Protein AF-A0A4P6FPF4-F1 (afdb_monomer_lite)

Structure (mmCIF, N/CA/C/O backbone):
data_AF-A0A4P6FPF4-F1
#
_entry.id   AF-A0A4P6FPF4-F1
#
loop_
_atom_site.group_PDB
_atom_site.id
_atom_site.type_symbol
_atom_site.label_atom_id
_atom_site.label_alt_id
_atom_site.label_comp_id
_atom_site.label_asym_id
_atom_site.label_entity_id
_atom_site.label_seq_id
_atom_site.pdbx_PDB_ins_code
_atom_site.Cartn_x
_atom_site.Cartn_y
_atom_site.Cartn_z
_atom_site.occupancy
_atom_site.B_iso_or_equiv
_atom_site.auth_seq_id
_atom_site.auth_comp_id
_atom_site.auth_asym_id
_atom_site.auth_atom_id
_atom_site.pdbx_PDB_model_num
ATOM 1 N N . MET A 1 1 ? 8.057 10.123 -24.868 1.00 54.22 1 MET A N 1
ATOM 2 C CA . MET A 1 1 ? 9.482 9.891 -25.199 1.00 54.22 1 MET A CA 1
ATOM 3 C C . MET A 1 1 ? 9.967 8.742 -24.321 1.00 54.22 1 MET A C 1
ATOM 5 O O . MET A 1 1 ? 9.618 8.773 -23.151 1.00 54.22 1 MET A O 1
ATOM 9 N N . PRO A 1 2 ? 10.755 7.757 -24.802 1.00 64.12 2 PRO A N 1
ATOM 10 C CA . PRO A 1 2 ? 11.061 6.521 -24.048 1.00 64.12 2 PRO A CA 1
ATOM 11 C C . PRO A 1 2 ? 11.650 6.746 -22.645 1.00 64.12 2 PRO A C 1
ATOM 13 O O . PRO A 1 2 ? 11.544 5.904 -21.760 1.00 64.12 2 PRO A O 1
ATOM 16 N N . ASN A 1 3 ? 12.277 7.905 -22.442 1.00 79.19 3 ASN A N 1
ATOM 17 C CA . ASN A 1 3 ? 12.890 8.293 -21.181 1.00 79.19 3 ASN A CA 1
ATOM 18 C C . ASN A 1 3 ? 11.861 8.695 -20.104 1.00 79.19 3 ASN A C 1
ATOM 20 O O . ASN A 1 3 ? 12.103 8.484 -18.922 1.00 79.19 3 ASN A O 1
ATOM 24 N N . GLU A 1 4 ? 10.719 9.268 -20.494 1.00 81.44 4 GLU A N 1
ATOM 25 C CA . GLU A 1 4 ? 9.656 9.677 -19.561 1.00 81.44 4 GLU A CA 1
ATOM 26 C C . GLU A 1 4 ? 8.952 8.454 -18.973 1.00 81.44 4 GLU A C 1
ATOM 28 O O . GLU A 1 4 ? 8.768 8.379 -17.761 1.00 81.44 4 GLU A O 1
ATOM 33 N N . ASP A 1 5 ? 8.648 7.466 -19.814 1.00 81.00 5 ASP A N 1
ATOM 34 C CA . ASP A 1 5 ? 7.995 6.216 -19.417 1.00 81.00 5 ASP A CA 1
ATOM 35 C C . ASP A 1 5 ? 8.850 5.440 -18.406 1.00 81.00 5 ASP A C 1
ATOM 37 O O . ASP A 1 5 ? 8.352 4.987 -17.374 1.00 81.00 5 ASP A O 1
ATOM 41 N N . LEU A 1 6 ? 10.167 5.381 -18.644 1.00 83.88 6 LEU A N 1
ATOM 42 C CA . LEU A 1 6 ? 11.128 4.774 -17.723 1.00 83.88 6 LEU A CA 1
ATOM 43 C C . LEU A 1 6 ? 11.140 5.488 -16.360 1.00 83.88 6 LEU A C 1
ATOM 45 O O . LEU A 1 6 ? 11.124 4.839 -15.313 1.00 83.88 6 LEU A O 1
ATOM 49 N N . ILE A 1 7 ? 11.143 6.825 -16.361 1.00 87.44 7 ILE A N 1
ATOM 50 C CA . ILE A 1 7 ? 11.128 7.631 -15.135 1.00 87.44 7 ILE A CA 1
ATOM 51 C C . ILE A 1 7 ? 9.826 7.390 -14.361 1.00 87.44 7 ILE A C 1
ATOM 53 O O . ILE A 1 7 ? 9.875 7.056 -13.176 1.00 87.44 7 ILE A O 1
ATOM 57 N N . VAL A 1 8 ? 8.670 7.513 -15.020 1.00 87.56 8 VAL A N 1
ATOM 58 C CA . VAL A 1 8 ? 7.349 7.311 -14.400 1.00 87.56 8 VAL A CA 1
ATOM 59 C C . VAL A 1 8 ? 7.229 5.898 -13.840 1.00 87.56 8 VAL A C 1
ATOM 61 O O . VAL A 1 8 ? 6.786 5.722 -12.704 1.00 87.56 8 VAL A O 1
ATOM 64 N N . GLY A 1 9 ? 7.696 4.904 -14.592 1.00 85.75 9 GLY A N 1
ATOM 65 C CA . GLY A 1 9 ? 7.764 3.526 -14.146 1.00 85.75 9 GLY A CA 1
ATOM 66 C C . GLY A 1 9 ? 8.568 3.370 -12.853 1.00 85.75 9 GLY A C 1
ATOM 67 O O . GLY A 1 9 ? 8.088 2.753 -11.902 1.00 85.75 9 GLY A O 1
ATOM 68 N N . ILE A 1 10 ? 9.782 3.928 -12.784 1.00 89.44 10 ILE A N 1
ATOM 69 C CA . ILE A 1 10 ? 10.646 3.830 -11.593 1.00 89.44 10 ILE A CA 1
ATOM 70 C C . ILE A 1 10 ? 9.989 4.503 -10.383 1.00 89.44 10 ILE A C 1
ATOM 72 O O . ILE A 1 10 ? 10.006 3.946 -9.283 1.00 89.44 10 ILE A O 1
ATOM 76 N N . PHE A 1 11 ? 9.365 5.670 -10.572 1.00 89.56 11 PHE A N 1
ATOM 77 C CA . PHE A 1 11 ? 8.607 6.336 -9.510 1.00 89.56 11 PHE A CA 1
ATOM 78 C C . PHE A 1 11 ? 7.427 5.482 -9.028 1.00 89.56 11 PHE A C 1
ATOM 80 O O . PHE A 1 11 ? 7.231 5.335 -7.820 1.00 89.56 11 PHE A O 1
ATOM 87 N N . ALA A 1 12 ? 6.675 4.874 -9.949 1.00 88.81 12 ALA A N 1
ATOM 88 C CA . ALA A 1 12 ? 5.577 3.969 -9.623 1.00 88.81 12 ALA A CA 1
ATOM 89 C C . ALA A 1 12 ? 6.071 2.733 -8.849 1.00 88.81 12 ALA A C 1
ATOM 91 O O . ALA A 1 12 ? 5.525 2.399 -7.796 1.00 88.81 12 ALA A O 1
ATOM 92 N N . ALA A 1 13 ? 7.163 2.109 -9.295 1.00 89.06 13 ALA A N 1
ATOM 93 C CA . ALA A 1 13 ? 7.787 0.988 -8.599 1.00 89.06 13 ALA A CA 1
ATOM 94 C C . ALA A 1 13 ? 8.272 1.381 -7.191 1.00 89.06 13 ALA A C 1
ATOM 96 O O . ALA A 1 13 ? 8.092 0.619 -6.243 1.00 89.06 13 ALA A O 1
ATOM 97 N N . GLY A 1 14 ? 8.824 2.588 -7.029 1.00 91.25 14 GLY A N 1
ATOM 98 C CA . GLY A 1 14 ? 9.241 3.137 -5.736 1.00 91.25 14 GLY A CA 1
ATOM 99 C C . GLY A 1 14 ? 8.081 3.443 -4.778 1.00 91.25 14 GLY A C 1
ATOM 100 O O . GLY A 1 14 ? 8.251 3.366 -3.559 1.00 91.25 14 GLY A O 1
ATOM 101 N N . LEU A 1 15 ? 6.882 3.729 -5.295 1.00 89.69 15 LEU A N 1
ATOM 102 C CA . LEU A 1 15 ? 5.684 3.951 -4.478 1.00 89.69 15 LEU A CA 1
ATOM 103 C C . LEU A 1 15 ? 5.149 2.661 -3.844 1.00 89.69 15 LEU A C 1
ATOM 105 O O . LEU A 1 15 ? 4.599 2.710 -2.744 1.00 89.69 15 LEU A O 1
ATOM 109 N N . LEU A 1 16 ? 5.334 1.500 -4.474 1.00 90.44 16 LEU A N 1
ATOM 110 C CA . LEU A 1 16 ? 4.858 0.215 -3.946 1.00 90.44 16 LEU A CA 1
ATOM 111 C C . LEU A 1 16 ? 5.387 -0.130 -2.545 1.00 90.44 16 LEU A C 1
ATOM 113 O O . LEU A 1 16 ? 4.562 -0.402 -1.665 1.00 90.44 16 LEU A O 1
ATOM 117 N N . PRO A 1 17 ? 6.708 -0.102 -2.268 1.00 91.88 17 PRO A N 1
ATOM 118 C CA . PRO A 1 17 ? 7.213 -0.363 -0.925 1.00 91.88 17 PRO A CA 1
ATOM 119 C C . PRO A 1 17 ? 6.721 0.683 0.080 1.00 91.88 17 PRO A C 1
ATOM 121 O O . PRO A 1 17 ? 6.453 0.335 1.229 1.00 91.88 17 PRO A O 1
ATOM 124 N N . TRP A 1 18 ? 6.517 1.938 -0.337 1.00 91.56 18 TRP A N 1
ATOM 125 C CA . TRP A 1 18 ? 5.944 2.976 0.523 1.00 91.56 18 TRP A CA 1
ATOM 126 C C . TRP A 1 18 ? 4.482 2.693 0.898 1.00 91.56 18 TRP A C 1
ATOM 128 O O . TRP A 1 18 ? 4.115 2.779 2.076 1.00 91.56 18 TRP A O 1
ATOM 138 N N . ILE A 1 19 ? 3.650 2.318 -0.079 1.00 89.31 19 ILE A N 1
ATOM 139 C CA . ILE A 1 19 ? 2.249 1.941 0.144 1.00 89.31 19 ILE A CA 1
ATOM 140 C C . ILE A 1 19 ? 2.186 0.699 1.036 1.00 89.31 19 ILE A C 1
ATOM 142 O O . ILE A 1 19 ? 1.499 0.713 2.058 1.00 89.31 19 ILE A O 1
ATOM 146 N N . GLY A 1 20 ? 2.957 -0.344 0.713 1.00 91.56 20 GLY A N 1
ATOM 147 C CA . GLY A 1 20 ? 3.017 -1.580 1.493 1.00 91.56 20 GLY A CA 1
ATOM 148 C C . GLY A 1 20 ? 3.467 -1.339 2.933 1.00 91.56 20 GLY A C 1
ATOM 149 O O . GLY A 1 20 ? 2.844 -1.835 3.876 1.00 91.56 20 GLY A O 1
ATOM 150 N N . TRP A 1 21 ? 4.489 -0.503 3.130 1.00 92.56 21 TRP A N 1
ATOM 151 C CA . TRP A 1 21 ? 4.925 -0.092 4.459 1.00 92.56 21 TRP A CA 1
ATOM 152 C C . TRP A 1 21 ? 3.798 0.642 5.198 1.00 92.56 21 TRP A C 1
ATOM 154 O O . TRP A 1 21 ? 3.519 0.338 6.361 1.00 92.56 21 TRP A O 1
ATOM 164 N N . THR A 1 22 ? 3.149 1.615 4.559 1.00 89.62 22 THR A N 1
ATOM 165 C CA . THR A 1 22 ? 2.086 2.430 5.170 1.00 89.62 22 THR A CA 1
ATOM 166 C C . THR A 1 22 ? 0.895 1.575 5.596 1.00 89.62 22 THR A C 1
ATOM 168 O O . THR A 1 22 ? 0.447 1.672 6.740 1.00 89.62 22 THR A O 1
ATOM 171 N N . VAL A 1 23 ? 0.444 0.675 4.722 1.00 90.88 23 VAL A N 1
ATOM 172 C CA . VAL A 1 23 ? -0.633 -0.277 5.007 1.00 90.88 23 VAL A CA 1
ATOM 173 C C . VAL A 1 23 ? -0.228 -1.233 6.126 1.00 90.88 23 VAL A C 1
ATOM 175 O O . VAL A 1 23 ? -0.987 -1.406 7.074 1.00 90.88 23 VAL A O 1
ATOM 178 N N . SER A 1 24 ? 0.982 -1.797 6.090 1.00 92.00 24 SER A N 1
ATOM 179 C CA . SER A 1 24 ? 1.490 -2.686 7.145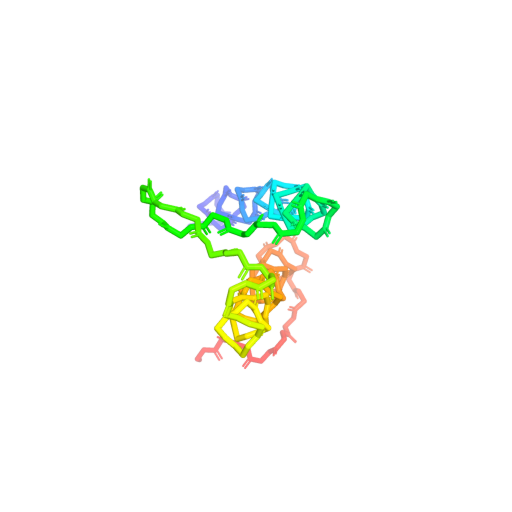 1.00 92.00 24 SER A CA 1
ATOM 180 C C . SER A 1 24 ? 1.543 -1.988 8.509 1.00 92.00 24 SER A C 1
ATOM 182 O O . SER A 1 24 ? 1.044 -2.520 9.504 1.00 92.00 24 SER A O 1
ATOM 184 N N . ARG A 1 25 ? 2.061 -0.751 8.559 1.00 90.69 25 ARG A N 1
ATOM 185 C CA . ARG A 1 25 ? 2.037 0.086 9.770 1.00 90.69 25 ARG A CA 1
ATOM 186 C C . ARG A 1 25 ? 0.608 0.335 10.248 1.00 90.69 25 ARG A C 1
ATOM 188 O O . ARG A 1 25 ? 0.344 0.177 11.438 1.00 90.69 25 ARG A O 1
ATOM 195 N N . GLY A 1 26 ? -0.307 0.689 9.348 1.00 87.25 26 GLY A N 1
ATOM 196 C CA . GLY A 1 26 ? -1.689 0.987 9.715 1.00 87.25 26 GLY A CA 1
ATOM 197 C C . GLY A 1 26 ? -2.488 -0.236 10.167 1.00 87.25 26 GLY A C 1
ATOM 198 O O . GLY A 1 26 ? -3.280 -0.156 11.104 1.00 87.25 26 GLY A O 1
ATOM 199 N N . LEU A 1 27 ? -2.220 -1.403 9.580 1.00 90.62 27 LEU A N 1
ATOM 200 C CA . LEU A 1 27 ? -2.796 -2.678 10.000 1.00 90.62 27 LEU A CA 1
ATOM 201 C C . LEU A 1 27 ? -2.330 -3.089 11.398 1.00 90.62 27 LEU A C 1
ATOM 203 O O . LEU A 1 27 ? -3.164 -3.544 12.182 1.00 90.62 27 LEU A O 1
ATOM 207 N N . ARG A 1 28 ? -1.036 -2.915 11.706 1.00 91.31 28 ARG A N 1
ATOM 208 C CA . ARG A 1 28 ? -0.453 -3.211 13.028 1.00 91.31 28 ARG A CA 1
ATOM 209 C C . ARG A 1 28 ? -0.942 -2.249 14.104 1.00 91.31 28 ARG A C 1
ATOM 211 O O . ARG A 1 28 ? -1.240 -2.678 15.209 1.00 91.31 28 ARG A O 1
ATOM 218 N N . ALA A 1 29 ? -1.036 -0.962 13.778 1.00 89.94 29 ALA A N 1
ATOM 219 C CA . ALA A 1 29 ? -1.488 0.066 14.710 1.00 89.94 29 ALA A CA 1
ATOM 220 C C . AL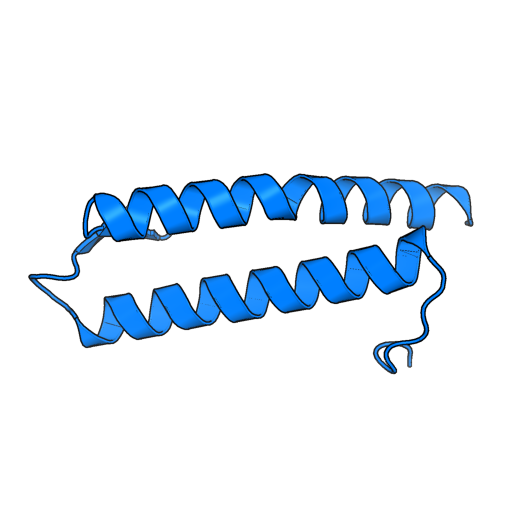A A 1 29 ? -3.020 0.141 14.843 1.00 89.94 29 ALA A C 1
ATOM 222 O O . ALA A 1 29 ? -3.512 0.928 15.642 1.00 89.94 29 ALA A O 1
ATOM 223 N N . GLY A 1 30 ? -3.774 -0.614 14.034 1.00 89.75 30 GLY A N 1
ATOM 224 C CA . GLY A 1 30 ? -5.237 -0.541 13.997 1.00 89.75 30 GLY A CA 1
ATOM 225 C C . GLY A 1 30 ? -5.789 0.772 13.431 1.00 89.75 30 GLY A C 1
ATOM 226 O O . GLY A 1 30 ? -6.995 0.981 13.480 1.00 89.75 30 GLY A O 1
ATOM 227 N N . ARG A 1 31 ? -4.939 1.636 12.862 1.00 90.50 31 ARG A N 1
ATOM 228 C CA . ARG A 1 31 ? -5.302 2.968 12.361 1.00 90.50 31 ARG A CA 1
ATOM 229 C C . ARG A 1 31 ? -4.727 3.217 10.972 1.00 90.50 31 ARG A C 1
ATOM 231 O O . ARG A 1 31 ? -3.523 3.078 10.773 1.00 90.50 31 ARG A O 1
ATOM 238 N N . LEU A 1 32 ? -5.562 3.599 10.012 1.00 89.69 32 LEU A N 1
ATOM 239 C CA . LEU A 1 32 ? -5.123 3.922 8.650 1.00 89.69 32 LEU A CA 1
ATOM 240 C C . LEU A 1 32 ? -5.135 5.437 8.417 1.00 89.69 32 LEU A C 1
ATOM 242 O O . LEU A 1 32 ? -6.124 6.083 8.764 1.00 89.69 32 LEU A O 1
ATOM 246 N N . PRO A 1 33 ? -4.072 6.018 7.835 1.00 87.75 33 PRO A N 1
ATOM 247 C CA . PRO A 1 33 ? -4.022 7.448 7.555 1.00 87.75 33 PRO A CA 1
ATOM 248 C C . PRO A 1 33 ? -4.943 7.822 6.384 1.00 87.75 33 PRO A C 1
ATOM 250 O O . PRO A 1 33 ? -4.956 7.147 5.350 1.00 87.75 33 PRO A O 1
ATOM 253 N N . ILE A 1 34 ? -5.677 8.928 6.535 1.00 87.06 34 ILE A N 1
ATOM 254 C CA . ILE A 1 34 ? -6.495 9.541 5.483 1.00 87.06 34 ILE A CA 1
ATOM 255 C C . ILE A 1 34 ? -6.311 11.067 5.506 1.00 87.06 34 ILE A C 1
ATOM 257 O O . ILE A 1 34 ? -6.761 11.762 6.417 1.00 87.06 34 ILE A O 1
ATOM 261 N N . GLY A 1 35 ? -5.594 11.608 4.518 1.00 82.31 35 GLY A N 1
ATOM 262 C CA . GLY A 1 35 ? -5.241 13.032 4.486 1.00 82.31 35 GLY A CA 1
ATOM 263 C C . GLY A 1 35 ? -4.475 13.465 5.744 1.00 82.31 35 GLY A C 1
ATOM 264 O O . GLY A 1 35 ? -3.366 12.998 5.985 1.00 82.31 35 GLY A O 1
ATOM 265 N N . ARG A 1 36 ? -5.073 14.355 6.550 1.00 83.88 36 ARG A N 1
ATOM 266 C CA . ARG A 1 36 ? -4.516 14.814 7.841 1.00 83.88 36 ARG A CA 1
ATOM 267 C C . ARG A 1 36 ? -5.035 14.042 9.063 1.00 83.88 36 ARG A C 1
ATOM 269 O O . ARG A 1 36 ? -4.639 14.357 10.180 1.00 83.88 36 ARG A O 1
ATOM 276 N N . GLY A 1 37 ? -5.927 13.072 8.869 1.00 88.12 37 GLY A N 1
ATOM 277 C CA . GLY A 1 37 ? -6.546 12.289 9.938 1.00 88.12 37 GLY A CA 1
ATOM 278 C C . GLY A 1 37 ? -6.190 10.804 9.885 1.00 88.12 37 GLY A C 1
ATOM 279 O O . GLY A 1 37 ? -5.405 10.349 9.050 1.00 88.12 37 GLY A O 1
ATOM 280 N N . HIS A 1 38 ? -6.806 10.034 10.778 1.00 88.25 38 HIS A N 1
ATOM 281 C CA . HIS A 1 38 ? -6.722 8.577 10.794 1.00 88.25 38 HIS A CA 1
ATOM 282 C C . HIS A 1 38 ? -8.101 7.950 11.008 1.00 88.25 38 HIS A C 1
ATOM 284 O O . HIS A 1 38 ? -8.929 8.487 11.743 1.00 88.25 38 HIS A O 1
ATOM 290 N N . ILE A 1 39 ? -8.334 6.794 10.396 1.00 88.00 39 ILE A N 1
ATOM 291 C CA . ILE A 1 39 ? -9.497 5.954 10.678 1.00 88.00 39 ILE A CA 1
ATOM 292 C C . ILE A 1 39 ? -9.054 4.832 11.603 1.00 88.00 39 ILE A C 1
ATOM 294 O O . ILE A 1 39 ? -8.170 4.054 11.239 1.00 88.00 39 ILE A O 1
ATOM 298 N N . ASP A 1 40 ? -9.680 4.743 12.773 1.00 91.25 40 ASP A N 1
ATOM 299 C CA . ASP A 1 40 ? -9.464 3.660 13.726 1.00 91.25 40 ASP A CA 1
ATOM 300 C C . ASP A 1 40 ? -10.377 2.465 13.406 1.00 91.25 40 ASP A C 1
ATOM 302 O O . ASP A 1 40 ? -11.578 2.611 13.143 1.00 91.25 40 ASP A O 1
ATOM 306 N N . ARG A 1 41 ? -9.807 1.259 13.431 1.00 90.06 41 ARG A N 1
ATOM 307 C CA . ARG A 1 41 ? -10.528 -0.001 13.249 1.00 90.06 4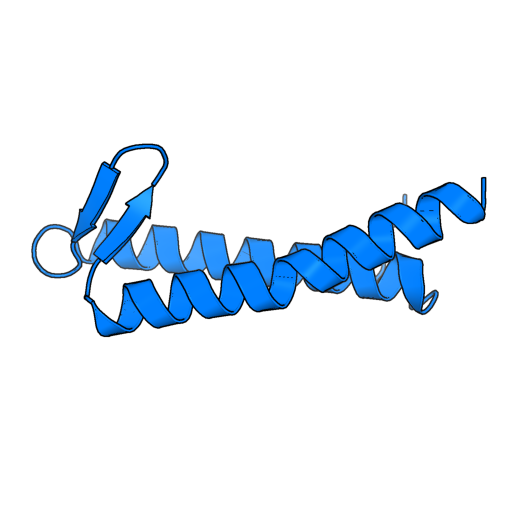1 ARG A CA 1
ATOM 308 C C . ARG A 1 41 ? -11.544 -0.248 14.366 1.00 90.06 41 ARG A C 1
ATOM 310 O O . ARG A 1 41 ? -12.588 -0.833 14.080 1.00 90.06 41 ARG A O 1
ATOM 317 N N . ALA A 1 42 ? -11.238 0.150 15.602 1.00 90.62 42 ALA A N 1
ATOM 318 C CA . ALA A 1 42 ? -12.100 -0.059 16.762 1.00 90.62 42 ALA A CA 1
ATOM 319 C C . ALA A 1 42 ? -13.349 0.833 16.719 1.00 90.62 42 ALA A C 1
ATOM 321 O O . ALA A 1 42 ? -14.427 0.390 17.101 1.00 90.62 42 ALA A O 1
ATOM 322 N N . GLU A 1 43 ? -13.221 2.055 16.199 1.00 90.94 43 GLU A N 1
ATOM 323 C CA . GLU A 1 43 ? -14.335 3.002 16.098 1.00 90.94 43 GLU A CA 1
ATOM 324 C C . GLU A 1 43 ? -15.192 2.747 14.849 1.00 90.94 43 GLU A C 1
ATOM 326 O O . GLU A 1 43 ? -16.420 2.701 14.916 1.00 90.94 43 GLU A O 1
ATOM 331 N N . ARG A 1 44 ? -14.555 2.572 13.680 1.00 88.31 44 ARG A N 1
ATOM 332 C CA . ARG A 1 44 ? -15.247 2.498 12.382 1.00 88.31 44 ARG A CA 1
ATOM 333 C C . ARG A 1 44 ? -14.682 1.394 11.496 1.00 88.31 44 ARG A C 1
ATOM 335 O O . ARG A 1 44 ? -14.116 1.645 10.431 1.00 88.31 44 ARG A O 1
ATOM 342 N N . ARG A 1 45 ? -14.914 0.140 11.895 1.00 90.06 45 ARG A N 1
ATOM 343 C CA . ARG A 1 45 ? -14.424 -1.061 11.191 1.00 90.06 45 ARG A CA 1
ATOM 344 C C . ARG A 1 45 ? -14.786 -1.105 9.699 1.00 90.06 45 ARG A C 1
ATOM 346 O O . ARG A 1 45 ? -13.954 -1.504 8.889 1.00 90.06 45 ARG A O 1
ATOM 353 N N . GLY A 1 46 ? -15.994 -0.671 9.328 1.00 92.06 46 GLY A N 1
ATOM 354 C CA . GLY A 1 46 ? -16.428 -0.616 7.925 1.00 92.06 46 GLY A CA 1
ATOM 355 C C . GLY A 1 46 ? -15.601 0.364 7.087 1.00 92.06 46 GLY A C 1
ATOM 356 O O . GLY A 1 46 ? -15.068 -0.011 6.046 1.00 92.06 46 GLY A O 1
ATOM 357 N N . ALA A 1 47 ? -15.419 1.591 7.583 1.00 90.44 47 ALA A N 1
ATOM 358 C CA . ALA A 1 47 ? -14.609 2.608 6.915 1.00 90.44 47 ALA A CA 1
ATOM 359 C C . ALA A 1 47 ? -13.124 2.215 6.861 1.00 90.44 47 ALA A C 1
ATOM 361 O O . ALA A 1 47 ? -12.467 2.439 5.847 1.00 90.44 47 ALA A O 1
ATOM 362 N N . PHE A 1 48 ? -12.611 1.568 7.914 1.00 92.31 48 PHE A N 1
ATOM 363 C CA . PHE A 1 48 ? -11.253 1.024 7.936 1.00 92.31 48 PHE A CA 1
ATOM 364 C C . PHE A 1 48 ? -11.042 -0.001 6.814 1.00 92.31 48 PHE A C 1
ATOM 366 O O . PHE A 1 48 ? -10.070 0.094 6.069 1.00 92.31 48 PHE A O 1
ATOM 373 N N . ASN A 1 49 ? -11.960 -0.962 6.670 1.00 91.50 49 ASN A N 1
ATOM 374 C CA . ASN A 1 49 ? -11.870 -1.990 5.632 1.00 91.50 49 ASN A CA 1
ATOM 375 C C . ASN A 1 49 ? -12.018 -1.401 4.224 1.00 9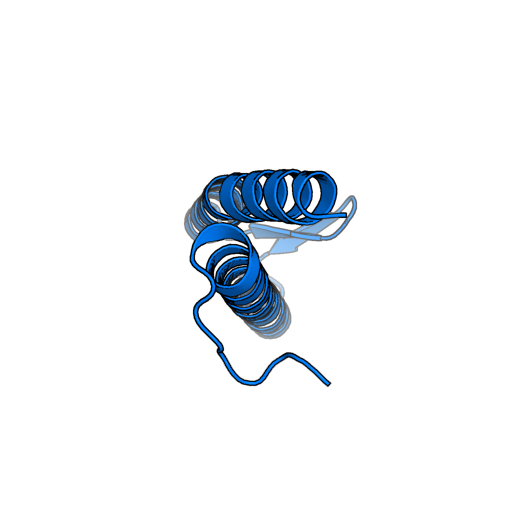1.50 49 ASN A C 1
ATOM 377 O O . ASN A 1 49 ? -11.279 -1.800 3.329 1.00 91.50 49 ASN A O 1
ATOM 381 N N . ALA A 1 50 ? -12.924 -0.438 4.031 1.00 93.81 50 ALA A N 1
ATOM 382 C CA . ALA A 1 50 ? -13.078 0.252 2.752 1.00 93.81 50 ALA A CA 1
ATOM 383 C C . ALA A 1 50 ? -11.801 1.015 2.367 1.00 93.81 50 ALA A C 1
ATOM 385 O O . ALA A 1 50 ? -11.325 0.905 1.240 1.00 93.81 50 ALA A O 1
ATOM 386 N N . LEU A 1 51 ? -11.201 1.735 3.318 1.00 92.00 51 LEU A N 1
ATOM 387 C CA . LEU A 1 51 ? -9.954 2.456 3.087 1.00 92.00 51 LEU A CA 1
ATOM 388 C C . LEU A 1 51 ? -8.794 1.495 2.802 1.00 92.00 51 LEU A C 1
ATOM 390 O O . LEU A 1 51 ? -8.022 1.722 1.877 1.00 92.00 51 LEU A O 1
ATOM 394 N N . LEU A 1 52 ? -8.693 0.398 3.556 1.00 92.12 52 LEU A N 1
ATOM 395 C CA . LEU A 1 52 ? -7.703 -0.649 3.313 1.00 92.12 52 LEU A CA 1
ATOM 396 C C . LEU A 1 52 ? -7.840 -1.241 1.906 1.00 92.12 52 LEU A C 1
ATOM 398 O O . LEU A 1 52 ? -6.839 -1.421 1.216 1.00 92.12 52 LEU A O 1
ATOM 402 N N . PHE A 1 53 ? -9.073 -1.523 1.484 1.00 93.94 53 PHE A N 1
ATOM 403 C CA . PHE A 1 53 ? -9.367 -2.017 0.146 1.00 93.94 53 PHE A CA 1
ATOM 404 C C . PHE A 1 53 ? -8.929 -1.013 -0.924 1.00 93.94 53 PHE A C 1
ATOM 406 O O . PHE A 1 53 ? -8.237 -1.399 -1.860 1.00 93.94 53 PHE A O 1
ATOM 413 N N . LEU A 1 54 ? -9.233 0.277 -0.749 1.00 93.38 54 LEU A N 1
ATOM 414 C CA . LEU A 1 54 ? -8.780 1.337 -1.656 1.00 93.38 54 LEU A CA 1
ATOM 415 C C . LEU A 1 54 ? -7.252 1.420 -1.741 1.00 93.38 54 LEU A C 1
ATOM 417 O O . LEU A 1 54 ? -6.718 1.525 -2.841 1.00 93.38 54 LEU A O 1
ATOM 421 N N . TYR A 1 55 ? -6.539 1.316 -0.615 1.00 91.25 55 TYR A N 1
ATOM 422 C CA . TYR A 1 55 ? -5.074 1.238 -0.623 1.00 91.25 55 TYR A CA 1
ATOM 423 C C . TYR A 1 55 ? -4.567 0.006 -1.383 1.00 91.25 55 TYR A C 1
ATOM 425 O O . TYR A 1 55 ? -3.593 0.110 -2.124 1.00 91.25 55 TYR A O 1
ATOM 433 N N . GLY A 1 56 ? -5.223 -1.146 -1.221 1.00 92.44 56 GLY A N 1
ATOM 434 C CA . GLY A 1 56 ? -4.890 -2.371 -1.948 1.00 92.44 56 GLY A CA 1
ATOM 435 C C . GLY A 1 56 ? -5.101 -2.232 -3.456 1.00 92.44 56 GLY A C 1
ATOM 436 O O . GLY A 1 56 ? -4.197 -2.536 -4.229 1.00 92.44 56 GLY A O 1
ATOM 437 N N . VAL A 1 57 ? -6.254 -1.707 -3.877 1.00 94.44 57 VAL A N 1
ATOM 438 C CA . VAL A 1 57 ? -6.557 -1.440 -5.292 1.00 94.44 57 VAL A CA 1
ATOM 439 C C . VAL A 1 57 ? -5.570 -0.432 -5.876 1.00 94.44 57 VAL A C 1
ATOM 441 O O . VAL A 1 57 ? -5.019 -0.674 -6.945 1.00 94.44 57 VAL A O 1
ATOM 444 N N . ALA A 1 58 ? -5.282 0.659 -5.163 1.00 91.31 58 ALA A N 1
ATOM 445 C CA . ALA A 1 58 ? -4.295 1.642 -5.596 1.00 91.31 58 ALA A CA 1
ATOM 446 C C . ALA A 1 58 ? -2.902 1.014 -5.759 1.00 91.31 58 ALA A C 1
ATOM 448 O O . ALA A 1 58 ? -2.246 1.249 -6.768 1.00 91.31 58 ALA A O 1
ATOM 449 N N . ALA A 1 59 ? -2.466 0.173 -4.814 1.00 91.94 59 ALA A N 1
ATOM 450 C CA . ALA A 1 59 ? -1.193 -0.537 -4.920 1.00 91.94 59 ALA A CA 1
ATOM 451 C C . ALA A 1 59 ? -1.150 -1.459 -6.147 1.00 91.94 59 ALA A C 1
ATOM 453 O O . ALA A 1 59 ? -0.153 -1.475 -6.861 1.00 91.94 59 ALA A O 1
ATOM 454 N N . LEU A 1 60 ? -2.232 -2.195 -6.419 1.00 92.25 60 LEU A N 1
ATOM 455 C CA . LEU A 1 60 ? -2.326 -3.069 -7.589 1.00 92.25 60 LEU A CA 1
ATOM 456 C C . LEU A 1 60 ? -2.277 -2.282 -8.901 1.00 92.25 60 LEU A C 1
ATOM 458 O O . LEU A 1 60 ? -1.557 -2.677 -9.812 1.00 92.25 60 LEU A O 1
ATOM 462 N N . LEU A 1 61 ? -2.987 -1.155 -8.988 1.00 91.50 61 LEU A N 1
ATOM 463 C CA . LEU A 1 61 ? -2.960 -0.292 -10.172 1.00 91.50 61 LEU A CA 1
ATOM 464 C C . LEU A 1 61 ? -1.571 0.312 -10.399 1.00 91.50 61 LEU A C 1
ATOM 466 O O . LEU A 1 61 ? -1.064 0.280 -11.514 1.00 91.50 61 LEU A O 1
ATOM 470 N N . VAL A 1 62 ? -0.923 0.806 -9.341 1.00 91.31 62 VAL A N 1
ATOM 471 C CA . VAL A 1 62 ? 0.452 1.324 -9.420 1.00 91.31 62 VAL A CA 1
ATOM 472 C C . VAL A 1 62 ? 1.426 0.222 -9.841 1.00 91.31 62 VAL A C 1
ATOM 474 O O . VAL A 1 62 ? 2.311 0.476 -10.655 1.00 91.31 62 VAL A O 1
ATOM 477 N N . ALA A 1 63 ? 1.250 -1.005 -9.343 1.00 89.19 63 ALA A N 1
ATOM 478 C CA . ALA A 1 63 ? 2.064 -2.146 -9.750 1.00 89.19 63 ALA A CA 1
ATOM 479 C C . ALA A 1 63 ? 1.854 -2.502 -11.222 1.00 89.19 63 ALA A C 1
ATOM 481 O O . A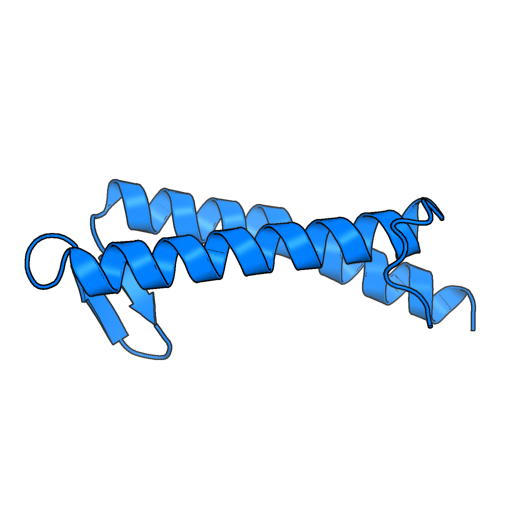LA A 1 63 ? 2.830 -2.729 -11.928 1.00 89.19 63 ALA A O 1
ATOM 482 N N . ALA A 1 64 ? 0.607 -2.501 -11.693 1.00 88.69 64 ALA A N 1
ATOM 483 C CA . ALA A 1 64 ? 0.280 -2.741 -13.091 1.00 88.69 64 ALA A CA 1
ATOM 484 C C . ALA A 1 64 ? 0.920 -1.684 -14.010 1.00 88.69 64 ALA A C 1
ATOM 486 O O . ALA A 1 64 ? 1.579 -2.041 -14.980 1.00 88.69 64 ALA A O 1
ATOM 487 N N . ILE A 1 65 ? 0.817 -0.398 -13.657 1.00 86.94 65 ILE A N 1
ATOM 488 C CA . ILE A 1 65 ? 1.454 0.702 -14.400 1.00 86.94 65 ILE A CA 1
ATOM 489 C C . ILE A 1 65 ? 2.979 0.547 -14.410 1.00 86.94 65 ILE A C 1
ATOM 491 O O . ILE A 1 65 ? 3.607 0.681 -15.454 1.00 86.94 65 ILE A O 1
ATOM 495 N N . ALA A 1 66 ? 3.591 0.239 -13.264 1.00 87.38 66 ALA A N 1
ATOM 496 C CA . ALA A 1 66 ? 5.033 0.020 -13.192 1.00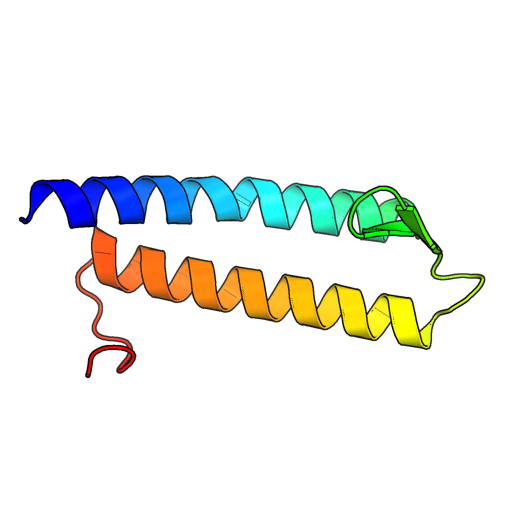 87.38 66 ALA A CA 1
ATOM 497 C C . ALA A 1 66 ? 5.474 -1.174 -14.057 1.00 87.38 66 ALA A C 1
ATOM 499 O O . ALA A 1 66 ? 6.507 -1.101 -14.716 1.00 87.38 66 ALA A O 1
ATOM 500 N N . LEU A 1 67 ? 4.697 -2.260 -14.076 1.00 86.50 67 LEU A N 1
ATOM 501 C CA . LEU A 1 67 ? 4.978 -3.438 -14.897 1.00 86.50 67 LEU A CA 1
ATOM 502 C C . LEU A 1 67 ? 4.865 -3.145 -16.398 1.00 86.50 67 LEU A C 1
ATOM 504 O O . LEU A 1 67 ? 5.752 -3.546 -17.151 1.00 86.50 67 LEU A O 1
ATOM 508 N N . ASP A 1 68 ? 3.829 -2.417 -16.816 1.00 84.81 68 ASP A N 1
ATOM 509 C CA . ASP A 1 68 ? 3.664 -1.993 -18.211 1.00 84.81 68 ASP A CA 1
ATOM 510 C C . ASP A 1 68 ? 4.822 -1.080 -18.646 1.00 84.81 68 ASP A C 1
ATOM 512 O O . ASP A 1 68 ? 5.475 -1.333 -19.655 1.00 84.81 68 ASP A O 1
ATOM 516 N N . LEU A 1 69 ? 5.165 -0.073 -17.836 1.00 84.81 69 LEU A N 1
ATOM 517 C CA . LEU A 1 69 ? 6.186 0.917 -18.193 1.00 84.81 69 LEU A CA 1
ATOM 518 C C . LEU A 1 69 ? 7.628 0.385 -18.121 1.00 84.81 69 LEU A C 1
ATOM 520 O O . LEU A 1 69 ? 8.434 0.711 -18.990 1.00 84.81 69 LEU A O 1
ATOM 524 N N . LEU A 1 70 ? 7.990 -0.419 -17.109 1.00 83.94 70 LEU A N 1
ATOM 525 C CA . LEU A 1 70 ? 9.359 -0.954 -16.997 1.00 83.94 70 LEU A CA 1
ATOM 526 C C . LEU A 1 70 ? 9.584 -2.170 -17.888 1.00 83.94 70 LEU A C 1
ATOM 528 O O . LEU A 1 70 ? 10.649 -2.305 -18.489 1.00 83.94 70 LEU A O 1
ATOM 532 N N . PHE A 1 71 ? 8.622 -3.089 -17.914 1.00 82.88 71 PHE A N 1
ATOM 533 C CA . PHE A 1 71 ? 8.821 -4.417 -18.490 1.00 82.88 71 PHE A CA 1
ATOM 534 C C . PHE A 1 71 ? 8.075 -4.608 -19.810 1.00 82.88 71 PHE A C 1
ATOM 536 O O . PHE A 1 71 ? 8.206 -5.676 -20.404 1.00 82.88 71 PHE A O 1
ATOM 543 N N . HIS A 1 72 ? 7.340 -3.593 -20.289 1.00 72.25 72 HIS A N 1
ATOM 544 C CA . HIS A 1 72 ? 6.528 -3.667 -21.510 1.00 72.25 72 HIS A CA 1
ATOM 545 C C . HIS A 1 72 ? 5.554 -4.856 -21.480 1.00 72.25 72 HIS A C 1
ATOM 547 O O . HIS A 1 72 ? 5.269 -5.476 -22.506 1.00 72.25 72 HIS A O 1
ATOM 553 N N . ILE A 1 73 ? 5.082 -5.215 -20.281 1.00 72.31 73 ILE A N 1
ATOM 554 C CA . ILE A 1 73 ? 4.094 -6.275 -20.097 1.00 72.31 73 ILE A CA 1
ATOM 555 C C . ILE A 1 73 ? 2.735 -5.650 -20.375 1.00 72.31 73 ILE A C 1
ATOM 557 O O . ILE A 1 73 ? 2.225 -4.907 -19.545 1.00 72.31 73 ILE A O 1
ATOM 561 N N . ASP A 1 74 ? 2.160 -5.966 -21.532 1.00 65.06 74 ASP A N 1
ATOM 562 C CA . ASP A 1 74 ? 0.867 -5.430 -21.947 1.00 65.06 74 ASP A CA 1
ATOM 563 C C . ASP A 1 74 ? -0.254 -6.039 -21.085 1.00 65.06 74 ASP A C 1
ATOM 565 O O . ASP A 1 74 ? -0.649 -7.195 -21.251 1.00 65.06 74 ASP A O 1
ATOM 569 N N . ILE A 1 75 ? -0.730 -5.274 -20.098 1.00 63.66 75 ILE A N 1
ATOM 570 C CA . ILE A 1 75 ? -1.787 -5.700 -19.158 1.00 63.66 75 ILE A CA 1
ATOM 571 C C . ILE A 1 75 ? -3.180 -5.254 -19.646 1.00 63.66 75 ILE A C 1
ATOM 573 O O . ILE A 1 75 ? -4.152 -5.312 -18.895 1.00 63.66 75 ILE A O 1
ATOM 577 N N . GLY A 1 76 ? -3.300 -4.781 -20.895 1.00 59.16 76 GLY A N 1
ATOM 578 C CA . GLY A 1 76 ? -4.569 -4.319 -21.472 1.00 59.16 76 GLY A CA 1
ATOM 579 C C . GLY A 1 76 ? -5.097 -3.005 -20.879 1.00 59.16 76 GLY A C 1
ATOM 580 O O . GLY A 1 76 ? -6.285 -2.716 -20.992 1.00 59.16 76 GLY A O 1
ATOM 581 N N . LEU A 1 77 ? -4.233 -2.218 -20.225 1.00 58.25 77 LEU A N 1
ATOM 582 C CA . LEU A 1 77 ? -4.545 -0.881 -19.691 1.00 58.25 77 LEU A CA 1
ATOM 583 C C . LEU A 1 77 ? -4.217 0.254 -20.681 1.00 58.25 77 LEU A C 1
ATOM 585 O O . LEU A 1 77 ? -4.442 1.424 -20.366 1.00 58.25 77 LEU A O 1
ATOM 589 N N . ARG A 1 78 ? -3.688 -0.084 -21.863 1.00 51.09 78 ARG A N 1
ATOM 590 C CA . ARG A 1 78 ? -3.446 0.853 -22.965 1.00 51.09 78 ARG A CA 1
ATOM 591 C C . ARG A 1 78 ? -4.733 1.049 -23.786 1.00 51.09 78 ARG A C 1
ATOM 593 O O . ARG A 1 78 ? -5.356 0.044 -24.126 1.00 51.09 78 ARG A O 1
ATOM 600 N N . PRO A 1 79 ? -5.152 2.293 -24.085 1.00 55.31 79 PRO A N 1
ATOM 601 C CA . PRO A 1 79 ? -6.134 2.550 -25.138 1.00 55.31 79 PRO A CA 1
ATOM 602 C C . PRO A 1 79 ? -5.570 2.251 -26.534 1.00 55.31 79 PRO A C 1
ATOM 604 O O . PRO A 1 79 ? -4.331 2.337 -26.710 1.00 55.31 79 PRO A O 1
#

Radius of gyration: 15.19 Å; chains: 1; bounding box: 29×21×42 Å

Sequence (79 aa):
MPNEDLIVGIFAAGLLPWIGWTVSRGLRAGRLPIGRGHIDRAERRGAFNALLFLYGVAALLVAAIALDLLFHIDIGLRP

pLDDT: mean 85.68, std 9.98, range [51.09, 94.44]

Foldseek 3Di:
DLVVLQVLLVVLVVVLVVLVVQLVVCVVVQWHDDDPDIDHCVVCVPVVVVVSVVSVVSSVVSVVSSCCSNVVPCPVPDD

Secondary structure (DSSP, 8-state):
-HHHHHHHHHHHHHHHHHHHHHHHHHHHHTEEEETTEEEETTT-HHHHHHHHHHHHHHHHHHHHHHHHHHH----S---